Protein AF-A0A9P5N340-F1 (afdb_monomer_lite)

Structure (mmCIF, N/CA/C/O backbone):
data_AF-A0A9P5N340-F1
#
_entry.id   AF-A0A9P5N340-F1
#
loop_
_atom_site.group_PDB
_atom_site.id
_atom_site.type_symbol
_atom_site.label_atom_id
_atom_site.label_alt_id
_atom_site.label_comp_id
_atom_site.label_asym_id
_atom_site.label_entity_id
_atom_site.label_seq_id
_atom_site.pdbx_PDB_i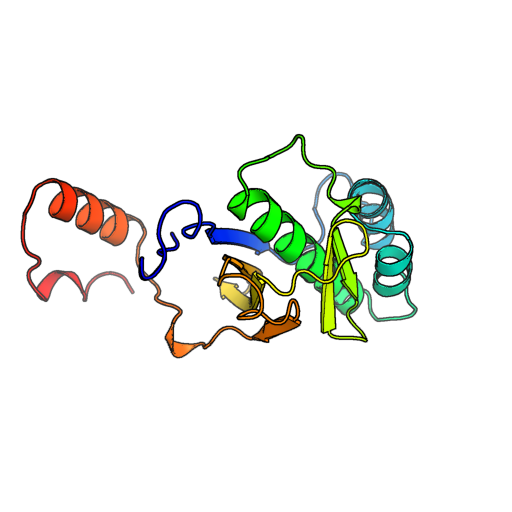ns_code
_atom_site.Cartn_x
_atom_site.Cartn_y
_atom_site.Cartn_z
_atom_site.occupancy
_atom_site.B_iso_or_equiv
_atom_site.auth_seq_id
_atom_site.auth_comp_id
_atom_site.auth_asym_id
_atom_site.auth_atom_id
_atom_site.pdbx_PDB_model_num
ATOM 1 N N . MET A 1 1 ? -8.225 0.729 12.979 1.00 54.75 1 MET A N 1
ATOM 2 C CA . MET A 1 1 ? -8.257 -0.624 13.582 1.00 54.75 1 MET A CA 1
ATOM 3 C C . MET A 1 1 ? -8.929 -1.534 12.576 1.00 54.75 1 MET A C 1
ATOM 5 O O . MET A 1 1 ? -9.868 -1.071 11.943 1.00 54.75 1 MET A O 1
ATOM 9 N N . ALA A 1 2 ? -8.437 -2.754 12.392 1.00 58.94 2 ALA A N 1
ATOM 10 C CA . ALA A 1 2 ? -9.021 -3.711 11.459 1.00 58.94 2 ALA A CA 1
ATOM 11 C C . ALA A 1 2 ? -9.403 -4.995 12.198 1.00 58.94 2 ALA A C 1
ATOM 13 O O . ALA A 1 2 ? -8.761 -5.346 13.187 1.00 58.94 2 ALA A O 1
ATOM 14 N N . PHE A 1 3 ? -10.467 -5.649 11.739 1.00 58.09 3 PHE A N 1
ATOM 15 C CA . PHE A 1 3 ? -11.040 -6.839 12.358 1.00 58.09 3 PHE A CA 1
ATOM 16 C C . PHE A 1 3 ? -11.310 -7.877 11.273 1.00 58.09 3 PHE A C 1
ATOM 18 O O . PHE A 1 3 ? -11.870 -7.534 10.234 1.00 58.09 3 PHE A O 1
ATOM 25 N N . ALA A 1 4 ? -10.925 -9.129 11.519 1.00 62.91 4 ALA A N 1
ATOM 26 C CA . ALA A 1 4 ? -11.268 -10.245 10.645 1.00 62.91 4 ALA A CA 1
ATOM 27 C C . ALA A 1 4 ? -12.598 -10.862 11.105 1.00 62.91 4 ALA A C 1
ATOM 29 O O . ALA A 1 4 ? -12.850 -10.896 12.313 1.00 62.91 4 ALA A O 1
ATOM 30 N N . PRO A 1 5 ? -13.418 -11.411 10.194 1.00 60.22 5 PRO A N 1
ATOM 31 C CA . PRO A 1 5 ? -14.684 -12.064 10.544 1.00 60.22 5 PRO A CA 1
ATOM 32 C C . PRO A 1 5 ? -14.508 -13.341 11.389 1.00 60.22 5 PRO A C 1
ATOM 34 O O . PRO A 1 5 ? -15.466 -13.822 11.983 1.00 60.22 5 PRO A O 1
ATOM 37 N N . GLY A 1 6 ? -13.282 -13.869 11.493 1.00 57.62 6 GLY A N 1
ATOM 38 C CA . GLY A 1 6 ? -12.947 -15.017 12.340 1.00 57.62 6 GLY A CA 1
ATOM 39 C C . GLY A 1 6 ? -13.451 -16.363 11.835 1.00 57.62 6 GLY A C 1
ATOM 40 O O . GLY A 1 6 ? -13.567 -17.310 12.607 1.00 57.62 6 GLY A O 1
ATOM 41 N N . GLU A 1 7 ? -13.716 -16.446 10.533 1.00 58.88 7 GLU A N 1
ATOM 42 C CA . GLU A 1 7 ? -14.202 -17.643 9.839 1.00 58.88 7 GLU A CA 1
ATOM 43 C C . GLU A 1 7 ? -13.145 -18.752 9.715 1.00 58.88 7 GLU A C 1
ATOM 45 O O . GLU A 1 7 ? -13.475 -19.909 9.454 1.00 58.88 7 GLU A O 1
ATOM 50 N N . HIS A 1 8 ? -11.873 -18.434 9.949 1.00 58.72 8 HIS A N 1
ATOM 51 C CA . HIS A 1 8 ? -10.765 -19.371 9.843 1.00 58.72 8 HIS A CA 1
ATOM 52 C C . HIS A 1 8 ? -9.987 -19.461 11.167 1.00 58.72 8 HIS A C 1
ATOM 54 O O . HIS A 1 8 ? -9.826 -18.474 11.885 1.00 58.72 8 HIS A O 1
ATOM 60 N N . GLY A 1 9 ? -9.493 -20.659 11.500 1.00 47.81 9 GLY A N 1
ATOM 61 C CA . GLY A 1 9 ? -8.674 -20.879 12.697 1.00 47.81 9 GLY A CA 1
ATOM 62 C C . GLY A 1 9 ? -7.314 -20.168 12.608 1.00 47.81 9 GLY A C 1
ATOM 63 O O . GLY A 1 9 ? -6.845 -19.888 11.504 1.00 47.81 9 GLY A O 1
ATOM 64 N N . PRO A 1 10 ? -6.641 -19.876 13.738 1.00 50.47 10 PRO A N 1
ATOM 65 C CA . PRO A 1 10 ? -5.295 -19.306 13.699 1.00 50.47 10 PRO A CA 1
ATOM 66 C C . PRO A 1 10 ? -4.379 -20.190 12.824 1.00 50.47 10 PRO A C 1
ATOM 68 O O . PRO A 1 10 ? -4.403 -21.412 12.982 1.00 50.47 10 PRO A O 1
ATOM 71 N N . PRO A 1 11 ? -3.615 -19.609 11.877 1.00 50.38 11 PRO A N 1
ATOM 72 C CA . PRO A 1 11 ? -3.181 -18.212 11.819 1.00 50.38 11 PRO A CA 1
ATOM 73 C C . PRO A 1 11 ? -4.042 -17.287 10.941 1.00 50.38 11 PRO A C 1
ATOM 75 O O . PRO A 1 11 ? -3.604 -16.190 10.628 1.00 50.38 11 PRO A O 1
ATOM 78 N N . ALA A 1 12 ? -5.253 -17.661 10.541 1.00 52.41 12 ALA A N 1
ATOM 79 C CA . ALA A 1 12 ? -6.037 -16.945 9.531 1.00 52.41 12 ALA A CA 1
ATOM 80 C C . ALA A 1 12 ? -6.716 -15.625 9.986 1.00 52.41 12 ALA A C 1
ATOM 82 O O . ALA A 1 12 ? -7.786 -15.251 9.512 1.00 52.41 12 ALA A O 1
ATOM 83 N N . PHE A 1 13 ? -6.055 -14.888 10.882 1.00 64.94 13 PHE A N 1
ATOM 84 C CA . PHE A 1 13 ? -6.409 -13.532 11.316 1.00 64.94 13 PHE A CA 1
ATOM 85 C C . PHE A 1 13 ? -5.349 -12.501 10.900 1.00 64.94 13 PHE A C 1
ATOM 87 O O . PHE A 1 13 ? -5.245 -11.445 11.526 1.00 64.94 13 PHE A O 1
ATOM 94 N N . LEU A 1 14 ? -4.519 -12.802 9.895 1.00 83.06 14 LEU A N 1
ATOM 95 C CA . LEU A 1 14 ? -3.483 -11.869 9.457 1.00 83.06 14 LEU A CA 1
ATOM 96 C C . LEU A 1 14 ? -4.136 -10.726 8.688 1.00 83.06 14 LEU A C 1
ATOM 98 O O . LEU A 1 14 ? -4.471 -10.851 7.510 1.00 83.06 14 LEU A O 1
ATOM 102 N N . ILE A 1 15 ? -4.326 -9.618 9.394 1.00 88.75 15 ILE A N 1
ATOM 103 C CA . ILE A 1 15 ? -4.732 -8.350 8.819 1.00 88.75 15 ILE A CA 1
ATOM 104 C C . ILE A 1 15 ? -3.671 -7.311 9.131 1.00 88.75 15 ILE A C 1
ATOM 106 O O . ILE A 1 15 ? -3.287 -7.117 10.284 1.00 88.75 15 ILE A O 1
ATOM 110 N N . GLY A 1 16 ? -3.254 -6.592 8.099 1.00 91.88 16 GLY A N 1
ATOM 111 C CA . GLY A 1 16 ? -2.403 -5.426 8.227 1.00 91.88 16 GLY A CA 1
ATOM 112 C C . GLY A 1 16 ? -3.010 -4.239 7.504 1.00 91.88 16 GLY A C 1
ATOM 113 O O . GLY A 1 16 ? -3.664 -4.378 6.473 1.00 91.88 16 GLY A O 1
ATOM 114 N N . VAL A 1 17 ? -2.814 -3.060 8.086 1.00 92.94 17 VAL A N 1
ATOM 115 C CA . VAL A 1 17 ? -3.265 -1.792 7.515 1.00 92.94 17 VAL A CA 1
ATOM 116 C C . VAL A 1 17 ? -2.105 -0.818 7.517 1.00 92.94 17 VAL A C 1
ATOM 118 O O . VAL A 1 17 ? -1.416 -0.662 8.533 1.00 92.94 17 VAL A O 1
ATOM 121 N N . ASP A 1 18 ? -1.930 -0.130 6.398 1.00 95.19 18 ASP A N 1
ATOM 122 C CA . ASP A 1 18 ? -1.017 0.996 6.290 1.00 95.19 18 ASP A CA 1
ATOM 123 C C . ASP A 1 18 ? -1.711 2.226 5.706 1.00 95.19 18 ASP A C 1
ATOM 125 O O . ASP A 1 18 ? -2.628 2.118 4.888 1.00 95.19 18 ASP A O 1
ATOM 129 N N . VAL A 1 19 ? -1.291 3.399 6.180 1.00 94.44 19 VAL A N 1
ATOM 130 C CA . VAL A 1 19 ? -1.808 4.699 5.750 1.00 94.44 19 VAL A CA 1
ATOM 131 C C . VAL A 1 19 ? -0.642 5.660 5.617 1.00 94.44 19 VAL A C 1
ATOM 133 O O . VAL A 1 19 ? 0.084 5.872 6.586 1.00 94.44 19 VAL A O 1
ATOM 136 N N . MET A 1 20 ? -0.519 6.298 4.457 1.00 94.38 20 MET A N 1
ATOM 137 C CA . MET A 1 20 ? 0.510 7.302 4.199 1.00 94.38 20 MET A CA 1
ATOM 138 C C . MET A 1 20 ? -0.088 8.562 3.587 1.00 94.38 20 MET A C 1
ATOM 140 O O . MET A 1 20 ? -0.920 8.490 2.685 1.00 94.38 20 MET A O 1
ATOM 144 N N . LYS A 1 21 ? 0.357 9.729 4.062 1.00 93.81 21 LYS A N 1
ATOM 145 C CA . LYS A 1 21 ? 0.064 11.010 3.411 1.00 93.81 21 LYS A CA 1
ATOM 146 C C . LYS A 1 21 ? 0.839 11.073 2.093 1.00 93.81 21 LYS A C 1
ATOM 148 O O . LYS A 1 21 ? 2.053 10.890 2.097 1.00 93.81 21 LYS A O 1
ATOM 153 N N . VAL A 1 22 ? 0.157 11.374 0.992 1.00 92.06 22 VAL A N 1
ATOM 154 C CA . VAL A 1 22 ? 0.778 11.543 -0.327 1.00 92.06 22 VAL A CA 1
ATOM 155 C C . VAL A 1 22 ? 1.366 12.948 -0.400 1.00 92.06 22 VAL A C 1
ATOM 157 O O . VAL A 1 22 ? 0.682 13.905 -0.758 1.00 92.06 22 VAL A O 1
ATOM 160 N N . HIS A 1 23 ? 2.626 13.095 0.004 1.00 88.75 23 HIS A N 1
ATOM 161 C CA . HIS A 1 23 ? 3.331 14.372 -0.066 1.00 88.75 23 HIS A CA 1
ATOM 162 C C . HIS A 1 23 ? 4.833 14.178 -0.246 1.00 88.75 23 HIS A C 1
ATOM 164 O O . HIS A 1 23 ? 5.384 13.143 0.106 1.00 88.75 23 HIS A O 1
ATOM 170 N N . VAL A 1 24 ? 5.516 15.205 -0.740 1.00 81.00 24 VAL A N 1
ATOM 171 C CA . VAL A 1 24 ? 6.983 15.227 -0.752 1.00 81.00 24 VAL A CA 1
ATOM 172 C C . VAL A 1 24 ? 7.472 15.617 0.642 1.00 81.00 24 VAL A C 1
ATOM 174 O O . VAL A 1 24 ? 7.020 16.648 1.160 1.00 81.00 24 VAL A O 1
ATOM 177 N N . PRO A 1 25 ? 8.355 14.841 1.292 1.00 74.56 25 PRO A N 1
ATOM 178 C CA . PRO A 1 25 ? 8.901 15.219 2.588 1.00 74.56 25 PRO A CA 1
ATOM 179 C C . PRO A 1 25 ? 9.601 16.578 2.532 1.00 74.56 25 PRO A C 1
ATOM 181 O O . PRO A 1 25 ? 10.449 16.820 1.684 1.00 74.56 25 PRO A O 1
ATOM 184 N N . THR A 1 26 ? 9.288 17.465 3.476 1.00 66.94 26 THR A N 1
ATOM 185 C CA . THR A 1 26 ? 9.877 18.815 3.565 1.00 66.94 26 THR A CA 1
ATOM 186 C C . THR A 1 26 ? 11.297 18.838 4.141 1.00 66.94 26 THR A C 1
ATOM 188 O O . THR A 1 26 ? 11.914 19.899 4.210 1.00 66.94 26 THR A O 1
ATOM 191 N N . ARG A 1 27 ? 11.829 17.695 4.593 1.00 61.94 27 ARG A N 1
ATOM 192 C CA . ARG A 1 27 ? 13.189 17.558 5.137 1.00 61.94 27 ARG A CA 1
ATOM 193 C C . ARG A 1 27 ? 13.920 16.416 4.439 1.00 61.94 27 ARG A C 1
ATOM 195 O O . ARG A 1 27 ? 13.457 15.284 4.498 1.00 61.94 27 ARG A O 1
ATOM 202 N N . GLY A 1 28 ? 15.085 16.711 3.862 1.00 56.59 28 GLY A N 1
ATOM 203 C CA . GLY A 1 28 ? 16.014 15.703 3.334 1.00 56.59 28 GLY A CA 1
ATOM 204 C C . GLY A 1 28 ? 15.834 15.324 1.861 1.00 56.59 28 GLY A C 1
ATOM 205 O O . GLY A 1 28 ? 16.642 14.551 1.363 1.00 56.59 28 GLY A O 1
ATOM 206 N N . ALA A 1 29 ? 14.841 15.880 1.165 1.00 59.59 29 ALA A N 1
ATOM 207 C CA . ALA A 1 29 ? 14.699 15.774 -0.284 1.00 59.59 29 ALA A CA 1
ATOM 208 C C . ALA A 1 29 ? 14.516 17.177 -0.875 1.00 59.59 29 ALA A C 1
ATOM 210 O O . ALA A 1 29 ? 13.682 17.945 -0.396 1.00 59.59 29 ALA A O 1
ATOM 211 N N . GLU A 1 30 ? 15.332 17.523 -1.871 1.00 65.12 30 GLU A N 1
ATOM 212 C CA . GLU A 1 30 ? 15.240 18.806 -2.584 1.00 65.12 30 GLU A CA 1
ATOM 213 C C . GLU A 1 30 ? 14.102 18.787 -3.616 1.00 65.12 30 GLU A C 1
ATOM 215 O O . GLU A 1 30 ? 13.479 19.816 -3.872 1.00 65.12 30 GLU A O 1
ATOM 220 N N . ASP A 1 31 ? 13.787 17.600 -4.144 1.00 75.00 31 ASP A N 1
ATOM 221 C CA . ASP A 1 31 ? 12.724 17.335 -5.108 1.00 75.00 31 ASP A CA 1
ATOM 222 C C . ASP A 1 31 ? 12.206 15.880 -5.005 1.00 75.00 31 ASP A C 1
ATOM 224 O O . ASP A 1 31 ? 12.704 15.054 -4.228 1.00 75.00 31 ASP A O 1
ATOM 228 N N . ILE A 1 32 ? 11.165 15.565 -5.784 1.00 78.25 32 ILE A N 1
ATOM 229 C CA . ILE A 1 32 ? 10.542 14.231 -5.832 1.00 78.25 32 ILE A CA 1
ATOM 230 C C . ILE A 1 32 ? 11.529 13.174 -6.332 1.00 78.25 32 ILE A C 1
ATOM 232 O O . ILE A 1 32 ? 11.547 12.061 -5.808 1.00 78.25 32 ILE A O 1
ATOM 236 N N . ALA A 1 33 ? 12.370 13.513 -7.308 1.00 78.69 33 ALA A N 1
ATOM 237 C CA . ALA A 1 33 ? 13.331 12.582 -7.887 1.00 78.69 33 ALA A CA 1
ATOM 238 C C . ALA A 1 33 ? 14.354 12.100 -6.844 1.00 78.69 33 ALA A C 1
ATOM 240 O O . ALA A 1 33 ? 14.595 10.900 -6.723 1.00 78.69 33 ALA A O 1
ATOM 241 N N . SER A 1 34 ? 14.895 13.012 -6.036 1.00 80.56 34 SER A N 1
ATOM 242 C CA . SER A 1 34 ? 15.837 12.721 -4.951 1.00 80.56 34 SER A CA 1
ATOM 243 C C . SER A 1 34 ? 15.204 11.881 -3.836 1.00 80.56 34 SER A C 1
ATOM 245 O O . SER A 1 34 ? 15.817 10.927 -3.336 1.00 80.56 34 SER A O 1
ATOM 247 N N . PHE A 1 35 ? 13.945 12.172 -3.488 1.00 82.31 35 PHE A N 1
ATOM 248 C CA . PHE A 1 35 ? 13.172 11.363 -2.543 1.00 82.31 35 PHE A CA 1
ATOM 249 C C . PHE A 1 35 ? 12.989 9.924 -3.044 1.00 82.31 35 PHE A C 1
ATOM 251 O O . PHE A 1 35 ? 13.325 8.975 -2.331 1.00 82.31 35 PHE A O 1
ATOM 258 N N . LEU A 1 36 ? 12.502 9.764 -4.277 1.00 80.69 36 LEU A N 1
ATOM 259 C CA . LEU A 1 36 ? 12.246 8.458 -4.885 1.00 80.69 36 LEU A CA 1
ATOM 260 C C . LEU A 1 36 ? 13.535 7.667 -5.104 1.00 80.69 36 LEU A C 1
ATOM 262 O O . LEU A 1 36 ? 13.535 6.458 -4.902 1.00 80.69 36 LEU A O 1
ATOM 266 N N . HIS A 1 37 ? 14.638 8.332 -5.445 1.00 80.56 37 HIS A N 1
ATOM 267 C CA . HIS A 1 37 ? 15.947 7.694 -5.517 1.00 80.56 37 HIS A CA 1
ATOM 268 C C . HIS A 1 37 ? 16.367 7.161 -4.141 1.00 80.56 37 HIS A C 1
ATOM 270 O O . HIS A 1 37 ? 16.671 5.987 -3.995 1.00 80.56 37 HIS A O 1
ATOM 276 N N . THR A 1 38 ? 16.334 7.984 -3.095 1.00 79.88 38 THR A N 1
ATOM 277 C CA . THR A 1 38 ? 16.851 7.577 -1.777 1.00 79.88 38 THR A CA 1
ATOM 278 C C . THR A 1 38 ? 15.996 6.493 -1.123 1.00 79.88 38 THR A C 1
ATOM 280 O O . THR A 1 38 ? 16.511 5.496 -0.622 1.00 79.88 38 THR A O 1
ATOM 283 N N . VAL A 1 39 ? 14.680 6.692 -1.106 1.00 76.69 39 VAL A N 1
ATOM 284 C CA . VAL A 1 39 ? 13.756 5.807 -0.392 1.00 76.69 39 VAL A CA 1
ATOM 285 C C . VAL A 1 39 ? 13.355 4.616 -1.258 1.00 76.69 39 VAL A C 1
ATOM 287 O O . VAL A 1 39 ? 13.217 3.500 -0.752 1.00 76.69 39 VAL A O 1
ATOM 290 N N . GLY A 1 40 ? 13.223 4.826 -2.568 1.00 78.06 40 GLY A N 1
ATOM 291 C CA . GLY A 1 40 ? 12.927 3.759 -3.512 1.00 78.06 40 GLY A CA 1
ATOM 292 C C . GLY A 1 40 ? 14.061 2.747 -3.629 1.00 78.06 40 GLY A C 1
ATOM 293 O O . GLY A 1 40 ? 13.779 1.558 -3.716 1.00 78.06 40 GLY A O 1
ATOM 294 N N . GLU A 1 41 ? 15.328 3.165 -3.530 1.00 79.69 41 GLU A N 1
ATOM 295 C CA . GLU A 1 41 ? 16.466 2.232 -3.534 1.00 79.69 41 GLU A CA 1
ATOM 296 C C . GLU A 1 41 ? 16.395 1.178 -2.421 1.00 79.69 41 GLU A C 1
ATOM 298 O O . GLU A 1 41 ? 16.791 0.036 -2.636 1.00 79.69 41 GLU A O 1
ATOM 303 N N . ILE A 1 42 ? 15.852 1.537 -1.255 1.00 79.25 42 ILE A N 1
ATOM 304 C CA . ILE A 1 42 ? 15.787 0.656 -0.080 1.00 79.25 42 ILE A CA 1
ATOM 305 C C . ILE A 1 42 ? 14.523 -0.218 -0.090 1.00 79.25 42 ILE A C 1
ATOM 307 O O . ILE A 1 42 ? 14.500 -1.279 0.528 1.00 79.25 42 ILE A O 1
ATOM 311 N N . THR A 1 43 ? 13.451 0.230 -0.748 1.00 82.19 43 THR A N 1
ATOM 312 C CA . THR A 1 43 ? 12.104 -0.337 -0.546 1.00 82.19 43 THR A CA 1
ATOM 313 C C . THR A 1 43 ? 11.449 -0.904 -1.797 1.00 82.19 43 THR A C 1
ATOM 315 O O . THR A 1 43 ? 10.539 -1.730 -1.680 1.00 82.19 43 THR A O 1
ATOM 318 N N . LEU A 1 44 ? 11.903 -0.508 -2.987 1.00 89.38 44 LEU A N 1
ATOM 319 C CA . LEU A 1 44 ? 11.341 -0.934 -4.266 1.00 89.38 44 LEU A CA 1
ATOM 320 C C . LEU A 1 44 ? 12.234 -1.956 -4.973 1.00 89.38 44 LEU A C 1
ATOM 322 O O . LEU A 1 44 ? 13.461 -1.896 -4.892 1.00 89.38 44 LEU A O 1
ATOM 326 N N . THR A 1 45 ? 11.613 -2.854 -5.734 1.00 89.69 45 THR A N 1
ATOM 327 C CA . THR A 1 45 ? 12.321 -3.722 -6.682 1.00 89.69 45 THR A CA 1
ATOM 328 C C . THR A 1 45 ? 12.766 -2.931 -7.911 1.00 89.69 45 THR A C 1
ATOM 330 O O . THR A 1 45 ? 12.248 -1.852 -8.204 1.00 89.69 45 THR A O 1
ATOM 333 N N . ASP A 1 46 ? 13.690 -3.475 -8.703 1.00 88.00 46 ASP A N 1
ATOM 334 C CA . ASP A 1 46 ? 14.122 -2.826 -9.948 1.00 88.00 46 ASP A CA 1
ATOM 335 C C . ASP A 1 46 ? 12.984 -2.653 -10.968 1.00 88.00 46 ASP A C 1
ATOM 337 O O . ASP A 1 46 ? 13.041 -1.756 -11.816 1.00 88.00 46 ASP A O 1
ATOM 341 N N . ALA A 1 47 ? 11.957 -3.508 -10.927 1.00 88.25 47 ALA A N 1
ATOM 342 C CA . ALA A 1 47 ? 10.772 -3.366 -11.769 1.00 88.25 47 ALA A CA 1
ATOM 343 C C . ALA A 1 47 ? 9.900 -2.195 -11.301 1.00 88.25 47 ALA A C 1
ATOM 345 O O . ALA A 1 47 ? 9.520 -1.342 -12.105 1.00 88.25 47 ALA A O 1
ATOM 346 N N . GLU A 1 48 ? 9.661 -2.099 -9.997 1.00 92.06 48 GLU A N 1
ATOM 347 C CA . GLU A 1 48 ? 8.899 -1.012 -9.383 1.00 92.06 48 GLU A CA 1
ATOM 348 C C . GLU A 1 48 ? 9.599 0.339 -9.539 1.00 92.06 48 GLU A C 1
ATOM 350 O O . GLU A 1 48 ? 8.951 1.327 -9.890 1.00 92.06 48 GLU A O 1
ATOM 355 N N . LYS A 1 49 ? 10.929 0.382 -9.374 1.00 89.31 49 LYS A N 1
ATOM 356 C CA . LYS A 1 49 ? 11.736 1.585 -9.621 1.00 89.31 49 LYS A CA 1
ATOM 357 C C . LYS A 1 49 ? 11.488 2.121 -11.022 1.00 89.31 49 LYS A C 1
ATOM 359 O O . LYS A 1 49 ? 11.213 3.304 -11.154 1.00 89.31 49 LYS A O 1
ATOM 364 N N . ARG A 1 50 ? 11.501 1.264 -12.053 1.00 86.62 50 ARG A N 1
ATOM 365 C CA . ARG A 1 50 ? 11.218 1.656 -13.449 1.00 86.62 50 ARG A CA 1
ATOM 366 C C . ARG A 1 50 ? 9.801 2.195 -13.646 1.00 86.62 50 ARG A C 1
ATOM 368 O O . ARG A 1 50 ? 9.596 3.091 -14.457 1.00 86.62 50 ARG A O 1
ATOM 375 N N . ILE A 1 51 ? 8.820 1.660 -12.923 1.00 83.00 51 ILE A N 1
ATOM 376 C CA . ILE A 1 51 ? 7.422 2.112 -13.001 1.00 83.00 51 ILE A CA 1
ATOM 377 C C . ILE A 1 51 ? 7.242 3.480 -12.329 1.00 83.00 51 ILE A C 1
ATOM 379 O O . ILE A 1 51 ? 6.462 4.317 -12.798 1.00 83.00 51 ILE A O 1
ATOM 383 N N . VAL A 1 52 ? 7.960 3.713 -11.235 1.00 83.38 52 VAL A N 1
ATOM 384 C CA . VAL A 1 52 ? 7.934 4.968 -10.481 1.00 83.38 52 VAL A CA 1
ATOM 385 C C . VAL A 1 52 ? 8.782 6.048 -11.165 1.00 83.38 52 VAL A C 1
ATOM 387 O O . VAL A 1 52 ? 8.366 7.200 -11.192 1.00 83.38 52 VAL A O 1
ATOM 390 N N . SER A 1 53 ? 9.910 5.684 -11.783 1.00 76.50 53 SER A N 1
ATOM 391 C CA . SER A 1 53 ? 10.811 6.589 -12.518 1.00 76.50 53 SER A CA 1
ATOM 392 C C . SER A 1 53 ? 10.486 6.744 -14.007 1.00 76.50 53 SER A C 1
ATOM 394 O O . SER A 1 53 ? 11.228 7.407 -14.731 1.00 76.50 53 SER A O 1
ATOM 396 N N . SER A 1 54 ? 9.398 6.126 -14.481 1.00 70.56 54 SER A N 1
ATOM 397 C CA . SER A 1 54 ? 8.914 6.295 -15.857 1.00 70.56 54 SER A CA 1
ATOM 398 C C . SER A 1 54 ? 8.635 7.767 -16.191 1.00 70.56 54 SER A C 1
ATOM 400 O O . SER A 1 54 ? 8.452 8.581 -15.290 1.00 70.56 54 SER A O 1
ATOM 402 N N . ASP A 1 55 ? 8.569 8.094 -17.486 1.00 78.19 55 ASP A N 1
ATOM 403 C CA . ASP A 1 55 ? 8.307 9.444 -18.017 1.00 78.19 55 ASP A CA 1
ATOM 404 C C . ASP A 1 55 ? 6.831 9.860 -17.797 1.00 78.19 55 ASP A C 1
ATOM 406 O O . ASP A 1 55 ? 6.044 10.061 -18.724 1.00 78.19 55 ASP A O 1
ATOM 410 N N . VAL A 1 56 ? 6.413 9.869 -16.531 1.00 83.75 56 VAL A N 1
ATOM 411 C CA . VAL A 1 56 ? 5.081 10.233 -16.049 1.00 83.75 56 VAL A CA 1
ATOM 412 C C . VAL A 1 56 ? 5.165 11.506 -15.210 1.00 83.75 56 VAL A C 1
ATOM 414 O O . VAL A 1 56 ? 6.216 11.805 -14.644 1.00 83.75 56 VAL A O 1
ATOM 417 N N . PRO A 1 57 ? 4.059 12.258 -15.077 1.00 88.38 57 PRO A N 1
ATOM 418 C CA . PRO A 1 57 ? 4.028 13.427 -14.207 1.00 88.38 57 PRO A CA 1
ATOM 419 C C . PRO A 1 57 ? 4.455 13.093 -12.771 1.00 88.38 57 PRO A C 1
ATOM 421 O O . PRO A 1 57 ? 4.082 12.047 -12.237 1.00 88.38 57 PRO A O 1
ATOM 424 N N . GLU A 1 58 ? 5.184 13.999 -12.116 1.00 86.38 58 GLU A N 1
ATOM 425 C CA . GLU A 1 58 ? 5.746 13.767 -10.776 1.00 86.38 58 GLU A CA 1
ATOM 426 C C . GLU A 1 58 ? 4.690 13.378 -9.732 1.00 86.38 58 GLU A C 1
ATOM 428 O O . GLU A 1 58 ? 4.924 12.515 -8.889 1.00 86.38 58 GLU A O 1
ATOM 433 N N . ASN A 1 59 ? 3.495 13.968 -9.807 1.00 86.50 59 ASN A N 1
ATOM 434 C CA . ASN A 1 59 ? 2.387 13.623 -8.920 1.00 86.50 59 ASN A CA 1
ATOM 435 C C . ASN A 1 59 ? 1.915 12.173 -9.118 1.00 86.50 59 ASN A C 1
ATOM 437 O O . ASN A 1 59 ? 1.506 11.534 -8.157 1.00 86.50 59 ASN A O 1
ATOM 441 N N . VAL A 1 60 ? 1.991 11.646 -10.344 1.00 89.75 60 VAL A N 1
ATOM 442 C CA . VAL A 1 60 ? 1.664 10.247 -10.656 1.00 89.75 60 VAL A CA 1
ATOM 443 C C . VAL A 1 60 ? 2.768 9.318 -10.153 1.00 89.75 60 VAL A C 1
ATOM 445 O O . VAL A 1 60 ? 2.466 8.268 -9.591 1.00 89.75 60 VAL A O 1
ATOM 448 N N . ALA A 1 61 ? 4.037 9.702 -10.317 1.00 89.81 61 ALA A N 1
ATOM 449 C CA . ALA A 1 61 ? 5.172 8.950 -9.782 1.00 89.81 61 ALA A CA 1
ATOM 450 C C . ALA A 1 61 ? 5.099 8.832 -8.250 1.00 89.81 61 ALA A C 1
ATOM 452 O O . ALA A 1 61 ? 5.187 7.731 -7.702 1.00 89.81 61 ALA A O 1
ATOM 453 N N . LEU A 1 62 ? 4.859 9.956 -7.569 1.00 90.25 62 LEU A N 1
ATOM 454 C CA . LEU A 1 62 ? 4.710 10.017 -6.116 1.00 90.25 62 LEU A CA 1
ATOM 455 C C . LEU A 1 62 ? 3.531 9.165 -5.632 1.00 90.25 62 LEU A C 1
ATOM 457 O O . LEU A 1 62 ? 3.640 8.445 -4.640 1.00 90.25 62 LEU A O 1
ATOM 461 N N . ASP A 1 63 ? 2.413 9.214 -6.350 1.00 91.06 63 ASP A N 1
ATOM 462 C CA . ASP A 1 63 ? 1.231 8.438 -6.007 1.00 91.06 63 ASP A CA 1
ATOM 463 C C . ASP A 1 63 ? 1.454 6.923 -6.135 1.00 91.06 63 ASP A C 1
ATOM 465 O O . ASP A 1 63 ? 1.126 6.159 -5.223 1.00 91.06 63 ASP A O 1
ATOM 469 N N . ARG A 1 64 ? 2.090 6.491 -7.232 1.00 92.69 64 ARG A N 1
ATOM 470 C CA . ARG A 1 64 ? 2.487 5.090 -7.448 1.00 92.69 64 ARG A CA 1
ATOM 471 C C . ARG A 1 64 ? 3.436 4.600 -6.365 1.00 92.69 64 ARG A C 1
ATOM 473 O O . ARG A 1 64 ? 3.266 3.486 -5.877 1.00 92.69 64 ARG A O 1
ATOM 480 N N . PHE A 1 65 ? 4.400 5.431 -5.975 1.00 93.00 65 PHE A N 1
ATOM 481 C CA . PHE A 1 65 ? 5.310 5.113 -4.884 1.00 93.00 65 PHE A CA 1
ATOM 482 C C . PHE A 1 65 ? 4.545 4.825 -3.587 1.00 93.00 65 PHE A C 1
ATOM 484 O O . PHE A 1 65 ? 4.725 3.760 -3.002 1.00 93.00 65 PHE A O 1
ATOM 491 N N . TYR A 1 66 ? 3.642 5.717 -3.165 1.00 94.25 66 TYR A N 1
ATOM 492 C CA . TYR A 1 66 ? 2.877 5.511 -1.932 1.00 94.25 66 TYR A CA 1
ATOM 493 C C . TYR A 1 66 ? 1.886 4.344 -2.022 1.00 94.25 66 TYR A C 1
ATOM 495 O O . TYR A 1 66 ? 1.633 3.679 -1.015 1.00 94.25 66 TYR A O 1
ATOM 503 N N . LEU A 1 67 ? 1.343 4.053 -3.208 1.00 94.94 67 LEU A N 1
ATOM 504 C CA . LEU A 1 67 ? 0.556 2.841 -3.439 1.00 94.94 67 LEU A CA 1
ATOM 505 C C . LEU A 1 67 ? 1.390 1.586 -3.163 1.00 94.94 67 LEU A C 1
ATOM 507 O O . LEU A 1 67 ? 1.001 0.779 -2.322 1.00 94.94 67 LEU A O 1
ATOM 511 N N . ILE A 1 68 ? 2.549 1.452 -3.813 1.00 95.25 68 ILE A N 1
ATOM 512 C CA . ILE A 1 68 ? 3.440 0.301 -3.620 1.00 95.25 68 ILE A CA 1
ATOM 513 C C . ILE A 1 68 ? 3.874 0.211 -2.153 1.00 95.25 68 ILE A C 1
ATOM 515 O O . ILE A 1 68 ? 3.747 -0.843 -1.534 1.00 95.25 68 ILE A O 1
ATOM 519 N N . TRP A 1 69 ? 4.314 1.328 -1.571 1.00 94.50 69 TRP A N 1
ATOM 520 C CA . TRP A 1 69 ? 4.753 1.394 -0.180 1.00 94.50 69 TRP A CA 1
ATOM 521 C C . TRP A 1 69 ? 3.695 0.853 0.783 1.00 94.50 69 TRP A C 1
ATOM 523 O O . TRP A 1 69 ? 3.962 -0.060 1.564 1.00 94.50 69 TRP A O 1
ATOM 533 N N . THR A 1 70 ? 2.474 1.388 0.706 1.00 95.75 70 THR A N 1
ATOM 534 C CA . THR A 1 70 ? 1.397 1.003 1.625 1.00 95.75 70 THR A CA 1
ATOM 535 C C . THR A 1 70 ? 0.967 -0.452 1.437 1.00 95.75 70 THR A C 1
ATOM 537 O O . THR A 1 70 ? 0.612 -1.096 2.421 1.00 95.75 70 THR A O 1
ATOM 540 N N . ILE A 1 71 ? 1.044 -1.010 0.221 1.00 96.50 71 ILE A N 1
ATOM 541 C CA . ILE A 1 71 ? 0.830 -2.449 -0.022 1.00 96.50 71 ILE A CA 1
ATOM 542 C C . ILE A 1 71 ? 1.871 -3.282 0.725 1.00 96.50 71 ILE A C 1
ATOM 544 O O . ILE A 1 71 ? 1.509 -4.190 1.481 1.00 96.50 71 ILE A O 1
ATOM 548 N N . LYS A 1 72 ? 3.157 -2.960 0.553 1.00 95.56 72 LYS A N 1
ATOM 549 C CA . LYS A 1 72 ? 4.255 -3.714 1.171 1.00 95.56 72 LYS A CA 1
ATOM 550 C C . LYS A 1 72 ? 4.217 -3.638 2.696 1.00 95.56 72 LYS A C 1
ATOM 552 O O . LYS A 1 72 ? 4.372 -4.655 3.375 1.00 95.56 72 LYS A O 1
ATOM 557 N N . GLU A 1 73 ? 3.951 -2.456 3.242 1.00 95.25 73 GLU A N 1
ATOM 558 C CA . GLU A 1 73 ? 3.808 -2.240 4.684 1.00 95.25 73 GLU A CA 1
ATOM 559 C C . GLU A 1 73 ? 2.575 -2.943 5.255 1.00 95.25 73 GLU A C 1
ATOM 561 O O . GLU A 1 73 ? 2.669 -3.604 6.290 1.00 95.25 73 GLU A O 1
ATOM 566 N N . ALA A 1 74 ? 1.419 -2.853 4.587 1.00 95.06 74 ALA A N 1
ATOM 567 C CA . ALA A 1 74 ? 0.210 -3.534 5.037 1.00 95.06 74 ALA A CA 1
ATOM 568 C C . ALA A 1 74 ? 0.427 -5.053 5.094 1.00 95.06 74 ALA A C 1
ATOM 570 O O . ALA A 1 74 ? 0.114 -5.671 6.110 1.00 95.06 74 ALA A O 1
ATOM 571 N N . TYR A 1 75 ? 1.038 -5.648 4.066 1.00 94.44 75 TYR A N 1
ATOM 572 C CA . TYR A 1 75 ? 1.402 -7.067 4.076 1.00 94.44 75 TYR A CA 1
ATOM 573 C C . TYR A 1 75 ? 2.357 -7.414 5.226 1.00 94.44 75 TYR A C 1
ATOM 575 O O . TYR A 1 75 ? 2.100 -8.329 6.010 1.00 94.44 75 TYR A O 1
ATOM 583 N N . THR A 1 76 ? 3.437 -6.644 5.374 1.00 93.69 76 THR A N 1
ATOM 584 C CA . THR A 1 76 ? 4.469 -6.873 6.397 1.00 93.69 76 THR A CA 1
ATOM 585 C C . THR A 1 76 ? 3.902 -6.780 7.816 1.00 93.69 76 THR A C 1
ATOM 587 O O . THR A 1 76 ? 4.251 -7.578 8.693 1.00 93.69 76 THR A O 1
ATOM 590 N N . LYS A 1 77 ? 2.979 -5.839 8.042 1.00 92.06 77 LYS A N 1
ATOM 591 C CA . LYS A 1 77 ? 2.226 -5.705 9.295 1.00 92.06 77 LYS A CA 1
ATOM 592 C C . LYS A 1 77 ? 1.304 -6.892 9.534 1.00 92.06 77 LYS A C 1
ATOM 594 O O . LYS A 1 77 ? 1.228 -7.355 10.668 1.00 92.06 77 LYS A O 1
ATOM 599 N N . ALA A 1 78 ? 0.645 -7.396 8.491 1.00 91.25 78 ALA A N 1
ATOM 600 C CA . ALA A 1 78 ? -0.250 -8.541 8.602 1.00 91.25 78 ALA A CA 1
ATOM 601 C C . ALA A 1 78 ? 0.492 -9.800 9.070 1.00 91.25 78 ALA A C 1
ATOM 603 O O . ALA A 1 78 ? 0.001 -10.502 9.947 1.00 91.25 78 ALA A O 1
ATOM 604 N N . ILE A 1 79 ? 1.690 -10.060 8.535 1.00 90.12 79 ILE A N 1
ATOM 605 C CA . ILE A 1 79 ? 2.514 -11.224 8.912 1.00 90.12 79 ILE A CA 1
ATOM 606 C C . ILE A 1 79 ? 3.340 -11.019 10.194 1.00 90.12 79 ILE A C 1
ATOM 608 O O . ILE A 1 79 ? 3.971 -11.959 10.673 1.00 90.12 79 ILE A O 1
ATOM 612 N N . GLY A 1 80 ? 3.354 -9.806 10.758 1.00 86.88 80 GLY A N 1
ATOM 613 C CA . GLY A 1 80 ? 3.971 -9.512 12.055 1.00 86.88 80 GLY A CA 1
ATOM 614 C C . GLY A 1 80 ? 5.504 -9.460 12.075 1.00 86.88 80 GLY A C 1
ATOM 615 O O . GLY A 1 80 ? 6.088 -9.558 13.152 1.00 86.88 80 GLY A O 1
ATOM 616 N N . LEU A 1 81 ? 6.170 -9.303 10.924 1.00 82.56 81 LEU A N 1
ATOM 617 C CA . LEU A 1 81 ? 7.643 -9.311 10.840 1.00 82.56 81 LEU A CA 1
ATOM 618 C C . LEU A 1 81 ? 8.297 -7.932 11.065 1.00 82.56 81 LEU A C 1
ATOM 620 O O . LEU A 1 81 ? 9.479 -7.860 11.404 1.00 82.56 81 LEU A O 1
ATOM 624 N N . GLY A 1 82 ? 7.529 -6.842 10.961 1.00 74.94 82 GLY A N 1
ATOM 625 C CA . GLY A 1 82 ? 7.981 -5.485 11.296 1.00 74.94 82 GLY A CA 1
ATOM 626 C C . GLY A 1 82 ? 9.207 -5.006 10.500 1.00 74.94 82 GLY A C 1
ATOM 627 O O . GLY A 1 82 ? 9.422 -5.414 9.365 1.00 74.94 82 GLY A O 1
ATOM 628 N N . LEU A 1 83 ? 10.024 -4.140 11.118 1.00 73.94 83 LEU A N 1
ATOM 629 C CA . LEU A 1 83 ? 11.156 -3.429 10.487 1.00 73.94 83 LEU A CA 1
ATOM 630 C C . LEU A 1 83 ? 12.300 -4.330 9.981 1.00 73.94 83 LEU A C 1
ATOM 632 O O . LEU A 1 83 ? 13.195 -3.844 9.298 1.00 73.94 83 LEU A O 1
ATOM 636 N N . GLY A 1 84 ? 12.321 -5.611 10.359 1.00 78.50 84 GLY A N 1
ATOM 637 C CA . GLY A 1 84 ? 13.337 -6.568 9.910 1.00 78.50 84 GLY A CA 1
ATOM 638 C C . GLY A 1 84 ? 12.989 -7.261 8.593 1.00 78.50 84 GLY A C 1
ATOM 639 O O . GLY A 1 84 ? 13.787 -8.057 8.100 1.00 78.50 84 GLY A O 1
ATOM 640 N N . PHE A 1 85 ? 11.796 -7.012 8.050 1.00 85.75 85 PHE A N 1
ATOM 641 C CA . PHE A 1 85 ? 11.384 -7.585 6.782 1.00 85.75 85 PHE A CA 1
ATOM 642 C C . PHE A 1 85 ? 11.964 -6.789 5.614 1.00 85.75 85 PHE A C 1
ATOM 644 O O . PHE A 1 85 ? 11.848 -5.568 5.547 1.00 85.75 85 PHE A O 1
ATOM 651 N N . ASP A 1 86 ? 12.564 -7.505 4.674 1.00 88.62 86 ASP A N 1
ATOM 652 C CA . ASP A 1 86 ? 13.060 -6.918 3.441 1.00 88.62 86 ASP A CA 1
ATOM 653 C C . ASP A 1 86 ? 11.891 -6.660 2.479 1.00 88.62 86 ASP A C 1
ATOM 655 O O . ASP A 1 86 ? 11.376 -7.582 1.841 1.00 88.62 86 ASP A O 1
ATOM 659 N N . LEU A 1 87 ? 11.466 -5.396 2.384 1.00 90.19 87 LEU A N 1
ATOM 660 C CA . LEU A 1 87 ? 10.364 -4.964 1.519 1.00 90.19 87 LEU A CA 1
ATOM 661 C C . LEU A 1 87 ? 10.634 -5.247 0.031 1.00 90.19 87 LEU A C 1
ATOM 663 O O . LEU A 1 87 ? 9.680 -5.363 -0.738 1.00 90.19 87 LEU A O 1
ATOM 667 N N . SER A 1 88 ? 11.894 -5.417 -0.387 1.00 87.56 88 SER A N 1
ATOM 668 C CA . SER A 1 88 ? 12.228 -5.774 -1.774 1.00 87.56 88 SER A CA 1
ATOM 669 C C . SER A 1 88 ? 11.787 -7.194 -2.157 1.00 87.56 88 SER A C 1
ATOM 671 O O . SER A 1 88 ? 11.670 -7.503 -3.339 1.00 87.56 88 SER A O 1
ATOM 673 N N . ARG A 1 89 ? 11.463 -8.050 -1.177 1.00 91.88 89 ARG A N 1
ATOM 674 C CA . ARG A 1 89 ? 10.897 -9.390 -1.417 1.00 91.88 89 ARG A CA 1
ATOM 675 C C . ARG A 1 89 ? 9.455 -9.355 -1.901 1.00 91.88 89 ARG A C 1
ATOM 677 O O . ARG A 1 89 ? 8.981 -10.343 -2.457 1.00 91.88 89 ARG A O 1
ATOM 684 N N . ILE A 1 90 ? 8.747 -8.260 -1.639 1.00 95.12 90 ILE A N 1
ATOM 685 C CA . ILE A 1 90 ? 7.388 -8.039 -2.122 1.00 95.12 90 ILE A CA 1
ATOM 686 C C . ILE A 1 90 ? 7.500 -7.219 -3.398 1.00 95.12 90 ILE A C 1
ATOM 688 O O . ILE A 1 90 ? 8.189 -6.202 -3.411 1.00 95.12 90 ILE A O 1
ATOM 692 N N . GLU A 1 91 ? 6.797 -7.626 -4.442 1.00 96.75 91 GLU A N 1
ATOM 693 C CA . GLU A 1 91 ? 6.710 -6.887 -5.694 1.00 96.75 91 GLU A CA 1
ATOM 694 C C . GLU A 1 91 ? 5.245 -6.668 -6.057 1.00 96.75 91 GLU A C 1
ATOM 696 O O . GLU A 1 91 ? 4.456 -7.614 -6.054 1.00 96.75 91 GLU A O 1
ATOM 701 N N . TYR A 1 92 ? 4.879 -5.431 -6.378 1.00 96.94 92 TYR A N 1
ATOM 702 C CA . TYR A 1 92 ? 3.592 -5.110 -6.979 1.00 96.94 92 TYR A CA 1
ATOM 703 C C . TYR A 1 92 ? 3.766 -4.727 -8.451 1.00 96.94 92 TYR A C 1
ATOM 705 O O . TYR A 1 92 ? 4.279 -3.657 -8.787 1.00 96.94 92 TYR A O 1
ATOM 713 N N . ASP A 1 93 ? 3.278 -5.590 -9.342 1.00 94.44 93 ASP A N 1
ATOM 714 C CA . ASP A 1 93 ? 3.182 -5.290 -10.767 1.00 94.44 93 ASP A CA 1
ATOM 715 C C . ASP A 1 93 ? 1.900 -4.493 -11.033 1.00 94.44 93 ASP A C 1
ATOM 717 O O . ASP A 1 93 ? 0.797 -5.044 -11.069 1.00 94.44 93 ASP A O 1
ATOM 721 N N . ILE A 1 94 ? 2.050 -3.182 -11.249 1.00 91.12 94 ILE A N 1
ATOM 722 C CA . ILE A 1 94 ? 0.935 -2.275 -11.566 1.00 91.12 94 ILE A CA 1
ATOM 723 C C . ILE A 1 94 ? 0.238 -2.662 -12.881 1.00 91.12 94 ILE A C 1
ATOM 725 O O . ILE A 1 94 ? -0.968 -2.463 -13.016 1.00 91.12 94 ILE A O 1
ATOM 729 N N . SER A 1 95 ? 0.974 -3.198 -13.858 1.00 90.31 95 SER A N 1
ATOM 730 C CA . SER A 1 95 ? 0.428 -3.520 -15.183 1.00 90.31 95 SER A CA 1
ATOM 731 C C . SER A 1 95 ? -0.386 -4.809 -15.152 1.00 90.31 95 SER A C 1
ATOM 733 O O . SER A 1 95 ? -1.465 -4.870 -15.740 1.00 90.31 95 SER A O 1
ATOM 735 N N . ALA A 1 96 ? 0.120 -5.830 -14.457 1.00 93.25 96 ALA A N 1
ATOM 736 C CA . ALA A 1 96 ? -0.583 -7.096 -14.260 1.00 93.25 96 ALA A CA 1
ATOM 737 C C . ALA A 1 96 ? -1.611 -7.045 -13.116 1.00 93.25 96 ALA A C 1
ATOM 739 O O . ALA A 1 96 ? -2.464 -7.926 -13.022 1.00 93.25 96 ALA A O 1
ATOM 740 N N . ASN A 1 97 ? -1.554 -6.010 -12.272 1.00 95.81 97 ASN A N 1
ATOM 741 C CA . ASN A 1 97 ? -2.327 -5.864 -11.042 1.00 95.81 97 ASN A CA 1
ATOM 742 C C . ASN A 1 97 ? -2.144 -7.049 -10.077 1.00 95.81 97 ASN A C 1
ATOM 744 O O . ASN A 1 97 ? -3.115 -7.607 -9.567 1.00 95.81 97 ASN A O 1
ATOM 748 N N . THR A 1 98 ? -0.897 -7.452 -9.832 1.00 96.12 98 THR A N 1
ATOM 749 C CA . THR A 1 98 ? -0.578 -8.606 -8.977 1.00 96.12 98 THR A CA 1
ATOM 750 C C . THR A 1 98 ? 0.520 -8.291 -7.976 1.00 96.12 98 THR A C 1
ATOM 752 O O . THR A 1 98 ? 1.526 -7.678 -8.324 1.00 96.12 98 THR A O 1
ATOM 755 N N . VAL A 1 99 ? 0.347 -8.773 -6.749 1.00 97.31 99 VAL A N 1
ATOM 756 C CA . VAL A 1 99 ? 1.341 -8.760 -5.678 1.00 97.31 99 VAL A CA 1
ATOM 757 C C . VAL A 1 99 ? 1.992 -10.137 -5.598 1.00 97.31 99 VAL A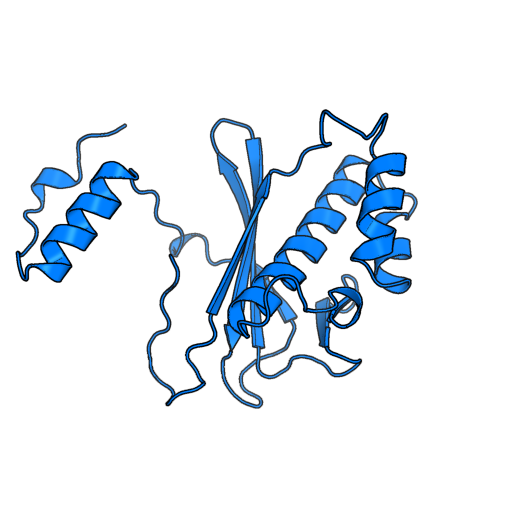 C 1
ATOM 759 O O . VAL A 1 99 ? 1.310 -11.156 -5.449 1.00 97.31 99 VAL A O 1
ATOM 762 N N . ALA A 1 100 ? 3.316 -10.167 -5.674 1.00 96.56 100 ALA A N 1
ATOM 763 C CA . ALA A 1 100 ? 4.133 -11.356 -5.501 1.00 96.56 100 ALA A CA 1
ATOM 764 C C . ALA A 1 100 ? 5.055 -11.209 -4.289 1.00 96.56 100 ALA A C 1
ATOM 766 O O . ALA A 1 100 ? 5.496 -10.112 -3.956 1.00 96.56 100 ALA A O 1
ATOM 767 N N . VAL A 1 101 ? 5.359 -12.327 -3.637 1.00 94.81 101 VAL A N 1
ATOM 768 C CA . VAL A 1 101 ? 6.342 -12.419 -2.556 1.00 94.81 101 VAL A CA 1
ATOM 769 C C . VAL A 1 101 ? 7.345 -13.493 -2.939 1.00 94.81 101 VAL A C 1
ATOM 771 O O . VAL A 1 101 ? 6.954 -14.615 -3.257 1.00 94.81 101 VAL A O 1
ATOM 774 N N . ASP A 1 102 ? 8.628 -13.136 -2.974 1.00 94.50 102 ASP A N 1
ATOM 775 C CA . ASP A 1 102 ? 9.712 -14.003 -3.457 1.00 94.50 102 ASP A CA 1
ATOM 776 C C . ASP A 1 102 ? 9.437 -14.588 -4.859 1.00 94.50 102 ASP A C 1
ATOM 778 O O . ASP A 1 102 ? 9.745 -15.743 -5.152 1.00 94.50 102 ASP A O 1
ATOM 782 N N . GLY A 1 103 ? 8.806 -13.792 -5.730 1.00 93.81 103 GLY A N 1
ATOM 783 C CA . GLY A 1 103 ? 8.449 -14.187 -7.096 1.00 93.81 103 GLY A CA 1
ATOM 784 C C . GLY A 1 103 ? 7.211 -15.085 -7.220 1.00 93.81 103 GLY A C 1
ATOM 785 O O . GLY A 1 103 ? 6.864 -15.482 -8.331 1.00 93.81 103 GLY A O 1
ATOM 786 N N . VAL A 1 104 ? 6.517 -15.394 -6.120 1.00 94.56 104 VAL A N 1
ATOM 787 C CA . VAL A 1 104 ? 5.274 -16.179 -6.126 1.00 94.56 104 VAL A CA 1
ATOM 788 C C . VAL A 1 104 ? 4.085 -15.263 -5.869 1.00 94.56 104 VAL A C 1
ATOM 790 O O . VAL A 1 104 ? 4.081 -14.512 -4.897 1.00 94.56 104 VAL A O 1
ATOM 793 N N . ILE A 1 105 ? 3.053 -15.335 -6.715 1.00 95.69 105 ILE A N 1
ATOM 794 C CA . ILE A 1 105 ? 1.824 -14.555 -6.519 1.00 95.69 105 ILE A CA 1
ATOM 795 C C . ILE A 1 105 ? 1.220 -14.876 -5.152 1.00 95.69 105 ILE A C 1
ATOM 797 O O . ILE A 1 105 ? 0.995 -16.042 -4.817 1.00 95.69 105 ILE A O 1
ATOM 801 N N . ALA A 1 106 ? 0.905 -13.831 -4.387 1.00 94.44 106 ALA A N 1
ATOM 802 C CA . ALA A 1 106 ? 0.289 -13.915 -3.070 1.00 94.44 106 ALA A CA 1
ATOM 803 C C . ALA A 1 106 ? -1.205 -14.290 -3.169 1.00 94.44 106 ALA A C 1
ATOM 805 O O . ALA A 1 106 ? -2.077 -13.577 -2.684 1.00 94.44 106 ALA A O 1
ATOM 806 N N . SER A 1 107 ? -1.513 -15.417 -3.815 1.00 92.81 107 SER A N 1
ATOM 807 C CA . SER A 1 107 ? -2.881 -15.889 -4.093 1.00 92.81 107 SER A CA 1
ATOM 808 C C . SER A 1 107 ? -3.684 -16.281 -2.849 1.00 92.81 107 SER A C 1
ATOM 810 O O . SER A 1 107 ? -4.888 -16.479 -2.931 1.00 92.81 107 SER A O 1
ATOM 812 N N . ASP A 1 108 ? -3.050 -16.312 -1.683 1.00 90.88 108 ASP A N 1
ATOM 813 C CA . ASP A 1 108 ? -3.721 -16.537 -0.400 1.00 90.88 108 ASP A CA 1
ATOM 814 C C . ASP A 1 108 ? -4.153 -15.214 0.265 1.00 90.88 108 ASP A C 1
ATOM 816 O O . ASP A 1 108 ? -4.710 -15.201 1.366 1.00 90.88 108 ASP A O 1
ATOM 820 N N . TRP A 1 109 ? -3.874 -14.090 -0.404 1.00 92.56 109 TRP A N 1
ATOM 821 C CA . TRP A 1 109 ? -4.072 -12.739 0.096 1.00 92.56 109 TRP A CA 1
ATOM 822 C C . TRP A 1 109 ? -5.034 -11.934 -0.773 1.00 92.56 109 TRP A C 1
ATOM 824 O O . TRP A 1 109 ? -5.136 -12.106 -1.995 1.00 92.56 109 TRP A O 1
ATOM 834 N N . GLN A 1 110 ? -5.709 -11.006 -0.104 1.00 92.44 110 GLN A N 1
ATOM 835 C CA . GLN A 1 110 ? -6.512 -9.957 -0.702 1.00 92.44 110 GLN A CA 1
ATOM 836 C C . GLN A 1 110 ? -5.965 -8.594 -0.277 1.00 92.44 110 GLN A C 1
ATOM 838 O O . GLN A 1 110 ? -5.674 -8.370 0.902 1.00 92.44 110 GLN A O 1
ATOM 843 N N . PHE A 1 111 ? -5.826 -7.697 -1.252 1.00 94.94 111 PHE A N 1
ATOM 844 C CA . PHE A 1 111 ? -5.341 -6.339 -1.047 1.00 94.94 111 PHE A CA 1
ATOM 845 C C . PHE A 1 111 ? -6.418 -5.345 -1.461 1.00 94.94 111 PHE A C 1
ATOM 847 O O . PHE A 1 111 ? -6.853 -5.343 -2.612 1.00 94.94 111 PHE A O 1
ATOM 854 N N . GLU A 1 112 ? -6.822 -4.479 -0.538 1.00 94.44 112 GLU A N 1
ATOM 855 C CA . GLU A 1 112 ? -7.763 -3.395 -0.811 1.00 94.44 112 GLU A CA 1
ATOM 856 C C . GLU A 1 112 ? -7.079 -2.046 -0.637 1.00 94.44 112 GLU A C 1
ATOM 858 O O . GLU A 1 112 ? -6.379 -1.831 0.352 1.00 94.44 112 GLU A O 1
ATOM 863 N N . THR A 1 113 ? -7.271 -1.128 -1.586 1.00 94.75 113 THR A N 1
ATOM 864 C CA . THR A 1 113 ? -6.629 0.193 -1.546 1.00 94.75 113 THR A CA 1
ATOM 865 C C . THR A 1 113 ? -7.602 1.315 -1.846 1.00 94.75 113 THR A C 1
ATOM 867 O O . THR A 1 113 ? -8.600 1.149 -2.542 1.00 94.75 113 THR A O 1
ATOM 870 N N . SER A 1 114 ? -7.336 2.495 -1.301 1.00 92.44 114 SER A N 1
ATOM 871 C CA . SER A 1 114 ? -8.098 3.695 -1.629 1.00 92.44 114 SER A CA 1
ATOM 872 C C . SER A 1 114 ? -7.252 4.928 -1.409 1.00 92.44 114 SER A C 1
ATOM 874 O O . SER A 1 114 ? -6.279 4.924 -0.650 1.00 92.44 114 SER A O 1
ATOM 876 N N . GLN A 1 115 ? -7.659 5.992 -2.083 1.00 91.50 115 GLN A N 1
ATOM 877 C CA . GLN A 1 115 ? -7.236 7.330 -1.747 1.00 91.50 115 GLN A CA 1
ATOM 878 C C . GLN A 1 115 ? -8.346 7.990 -0.936 1.00 91.50 115 GLN A C 1
ATOM 880 O O . GLN A 1 115 ? -9.495 8.046 -1.375 1.00 91.50 115 GLN A O 1
ATOM 885 N N . VAL A 1 116 ? -7.999 8.505 0.236 1.00 89.62 116 VAL A N 1
ATOM 886 C CA . VAL A 1 116 ? -8.916 9.286 1.069 1.00 89.62 116 VAL A CA 1
ATOM 887 C C . VAL A 1 116 ? -8.378 10.700 1.221 1.00 89.62 116 VAL A C 1
ATOM 889 O O . VAL A 1 116 ? -7.167 10.911 1.261 1.00 89.62 116 VAL A O 1
ATOM 892 N N . THR A 1 117 ? -9.279 11.674 1.297 1.00 90.19 117 THR A N 1
ATOM 893 C CA . THR A 1 117 ? -8.920 13.067 1.564 1.00 90.19 117 THR A CA 1
ATOM 894 C C . THR A 1 117 ? -9.323 13.419 2.987 1.00 90.19 117 THR A C 1
ATOM 896 O O . THR A 1 117 ? -10.485 13.260 3.354 1.00 90.19 117 THR A O 1
ATOM 899 N N . VAL A 1 118 ? -8.364 13.897 3.775 1.00 88.50 118 VAL A N 1
ATOM 900 C CA . VAL A 1 118 ? -8.559 14.359 5.156 1.00 88.50 118 VAL A CA 1
ATOM 901 C C . VAL A 1 118 ? -8.076 15.800 5.200 1.00 88.50 118 VAL A C 1
ATOM 903 O O . VAL A 1 118 ? -6.930 16.055 4.850 1.00 88.50 118 VAL A O 1
ATOM 906 N N . ASP A 1 119 ? -8.940 16.745 5.568 1.00 90.00 119 ASP A N 1
ATOM 907 C CA . ASP A 1 119 ? -8.587 18.170 5.687 1.00 90.00 119 ASP A CA 1
ATOM 908 C C . ASP A 1 119 ? -7.900 18.766 4.438 1.00 90.00 119 ASP A C 1
ATOM 910 O O . ASP A 1 119 ? -7.006 19.603 4.527 1.00 90.00 119 ASP A O 1
ATOM 914 N N . GLY A 1 120 ? -8.318 18.323 3.246 1.00 90.88 120 GLY A N 1
ATOM 915 C CA . GLY A 1 120 ? -7.756 18.764 1.961 1.00 90.88 120 GLY A CA 1
ATOM 916 C C . GLY A 1 120 ? -6.464 18.054 1.542 1.00 90.88 120 GLY A C 1
ATOM 917 O O . GLY A 1 120 ? -5.961 18.302 0.451 1.00 90.88 120 GLY A O 1
ATOM 918 N N . GLU A 1 121 ? -5.958 17.138 2.361 1.00 91.88 121 GLU A N 1
ATOM 919 C CA . GLU A 1 121 ? -4.727 16.392 2.123 1.00 91.88 121 GLU A CA 1
ATOM 920 C C . GLU A 1 121 ? -5.035 14.970 1.653 1.00 91.88 121 GLU A C 1
ATOM 922 O O . GLU A 1 121 ? -5.949 14.315 2.159 1.00 91.88 121 GLU A O 1
ATOM 927 N N . ALA A 1 122 ? -4.277 14.480 0.673 1.00 92.56 122 ALA A N 1
ATOM 928 C CA . ALA A 1 122 ? -4.454 13.137 0.133 1.00 92.56 122 ALA A CA 1
ATOM 929 C C . ALA A 1 122 ? -3.694 12.094 0.962 1.00 92.56 122 ALA A C 1
ATOM 931 O O . ALA A 1 122 ? -2.523 12.270 1.298 1.00 92.56 122 ALA A O 1
ATOM 932 N N . TYR A 1 123 ? -4.353 10.973 1.234 1.00 93.44 123 TYR A N 1
ATOM 933 C CA . TYR A 1 123 ? -3.781 9.813 1.901 1.00 93.44 123 TYR A CA 1
ATOM 934 C C . TYR A 1 123 ? -4.032 8.561 1.076 1.00 93.44 123 TYR A C 1
ATOM 936 O O . TYR A 1 123 ? -5.125 8.361 0.546 1.00 93.44 123 TYR A O 1
ATOM 944 N N . ARG A 1 124 ? -3.027 7.693 1.019 1.00 94.62 124 ARG A N 1
ATOM 945 C CA . ARG A 1 124 ? -3.131 6.338 0.493 1.00 94.62 124 ARG A CA 1
ATOM 946 C C . ARG A 1 124 ? -3.369 5.387 1.657 1.00 94.62 124 ARG A C 1
ATOM 948 O O . ARG A 1 124 ? -2.672 5.468 2.666 1.00 94.62 124 ARG A O 1
ATOM 955 N N . VAL A 1 125 ? -4.358 4.516 1.519 1.00 94.00 125 VAL A N 1
ATOM 956 C CA . VAL A 1 125 ? -4.721 3.507 2.517 1.00 94.00 125 VAL A CA 1
ATOM 957 C C . VAL A 1 125 ? -4.682 2.150 1.845 1.00 94.00 125 VAL A C 1
ATOM 959 O O . VAL A 1 125 ? -5.251 2.009 0.762 1.00 94.00 125 VAL A O 1
ATOM 962 N N . THR A 1 126 ? -4.078 1.170 2.513 1.00 95.44 126 THR A N 1
ATOM 963 C CA . THR A 1 126 ? -4.075 -0.224 2.068 1.00 95.44 126 THR A CA 1
ATOM 964 C C . THR A 1 126 ? -4.412 -1.169 3.218 1.00 95.44 126 THR A C 1
ATOM 966 O O . THR A 1 126 ? -3.889 -1.025 4.324 1.00 95.44 126 THR A O 1
ATOM 969 N N . LEU A 1 127 ? -5.285 -2.140 2.948 1.00 93.69 127 LEU A N 1
ATOM 970 C CA . LEU A 1 127 ? -5.588 -3.302 3.781 1.00 93.69 127 LEU A CA 1
ATOM 971 C C . LEU A 1 127 ? -5.028 -4.547 3.091 1.00 93.69 127 LEU A C 1
ATOM 973 O O . LEU A 1 127 ? -5.338 -4.799 1.931 1.00 93.69 127 LEU A O 1
ATOM 977 N N . ALA A 1 128 ? -4.244 -5.333 3.820 1.00 93.44 128 ALA A N 1
ATOM 978 C CA . ALA A 1 128 ? -3.840 -6.673 3.419 1.00 93.44 128 ALA A CA 1
ATOM 979 C C . ALA A 1 128 ? -4.503 -7.682 4.356 1.00 93.44 128 ALA A C 1
ATOM 981 O O . ALA A 1 128 ? -4.354 -7.583 5.577 1.00 93.44 128 ALA A O 1
ATOM 982 N N . GLN A 1 129 ? -5.220 -8.646 3.789 1.00 90.88 129 GLN A N 1
ATOM 983 C CA . GLN A 1 129 ? -5.904 -9.697 4.533 1.00 90.88 129 GLN A CA 1
ATOM 984 C C . GLN A 1 129 ? -5.527 -11.065 3.973 1.00 90.88 129 GLN A C 1
ATOM 986 O O . GLN A 1 129 ? -5.630 -11.307 2.771 1.00 90.88 129 GLN A O 1
ATOM 991 N N . PHE A 1 130 ? -5.133 -11.977 4.857 1.00 89.38 130 PHE A N 1
ATOM 992 C CA . PHE A 1 130 ? -5.045 -13.389 4.513 1.00 89.38 130 PHE A CA 1
ATOM 993 C C . PHE A 1 130 ? -6.453 -13.984 4.447 1.00 89.38 130 PHE A C 1
ATOM 995 O O . PHE A 1 130 ? -7.205 -13.917 5.422 1.00 89.38 130 PHE A O 1
ATOM 1002 N N . VAL A 1 131 ? -6.803 -14.569 3.305 1.00 85.94 131 VAL A N 1
ATOM 1003 C CA . VAL A 1 131 ? -8.135 -15.141 3.038 1.00 85.94 131 VAL A CA 1
ATOM 1004 C C . VAL A 1 131 ? -8.098 -16.662 2.848 1.00 85.94 131 VAL A C 1
ATOM 1006 O O . VAL A 1 131 ? -9.135 -17.283 2.648 1.00 85.94 131 VAL A O 1
ATOM 1009 N N . GLY A 1 132 ? -6.917 -17.279 2.959 1.00 80.19 132 GLY A N 1
ATOM 1010 C CA . GLY A 1 132 ? -6.738 -18.727 2.855 1.00 80.19 132 GLY A CA 1
ATOM 1011 C C . GLY A 1 132 ? -6.340 -19.196 1.458 1.00 80.19 132 GLY A C 1
ATOM 1012 O O . GLY A 1 132 ? -6.521 -18.495 0.460 1.00 80.19 132 GLY A O 1
ATOM 1013 N N . SER A 1 133 ? -5.777 -20.405 1.394 1.00 76.38 133 SER A N 1
ATOM 1014 C CA . SER A 1 133 ? -5.121 -20.877 0.179 1.00 76.38 133 SER A CA 1
ATOM 1015 C C . SER A 1 133 ? -6.069 -21.058 -1.000 1.00 76.38 133 SER A C 1
ATOM 1017 O O . SER A 1 133 ? -7.015 -21.840 -0.929 1.00 76.38 133 SER A O 1
ATOM 1019 N N . GLY A 1 134 ? -5.799 -20.322 -2.082 1.00 69.88 134 GLY A N 1
ATOM 1020 C CA . GLY A 1 134 ? -6.611 -20.310 -3.304 1.00 69.88 134 GLY A CA 1
ATOM 1021 C C . GLY A 1 134 ? -7.924 -19.520 -3.229 1.00 69.88 134 GLY A C 1
ATOM 1022 O O . GLY A 1 134 ? -8.681 -19.537 -4.198 1.00 69.88 134 GLY A O 1
ATOM 1023 N N . TYR A 1 135 ? -8.203 -18.836 -2.116 1.00 75.69 135 TYR A N 1
ATOM 1024 C CA . TYR A 1 135 ? -9.373 -17.956 -1.976 1.00 75.69 135 TYR A CA 1
ATOM 1025 C C . TYR A 1 135 ? -9.060 -16.493 -2.287 1.00 75.69 135 TYR A C 1
ATOM 1027 O O . TYR A 1 135 ? -9.965 -15.711 -2.581 1.00 75.69 135 TYR A O 1
ATOM 1035 N N . GLY A 1 136 ? -7.785 -16.119 -2.226 1.00 79.50 136 GLY A N 1
ATOM 1036 C CA . GLY A 1 136 ? -7.319 -14.820 -2.668 1.00 79.50 136 GLY A CA 1
ATOM 1037 C C . GLY A 1 136 ? -7.020 -14.816 -4.158 1.00 79.50 136 GLY A C 1
ATOM 1038 O O . GLY A 1 136 ? -7.142 -15.806 -4.880 1.00 79.50 136 GLY A O 1
ATOM 1039 N N . THR A 1 137 ? -6.604 -13.651 -4.624 1.00 87.31 137 THR A N 1
ATOM 1040 C CA . THR A 1 137 ? -6.171 -13.464 -6.013 1.00 87.31 137 THR A CA 1
ATOM 1041 C C . THR A 1 137 ? -4.753 -12.919 -6.087 1.00 87.31 137 THR A C 1
ATOM 1043 O O . THR A 1 137 ? -4.153 -12.928 -7.157 1.00 87.31 137 THR A O 1
ATOM 1046 N N . GLY A 1 138 ? -4.217 -12.417 -4.967 1.00 89.69 138 GLY A N 1
ATOM 1047 C CA . GLY A 1 138 ? -3.006 -11.607 -4.969 1.00 89.69 138 GLY A CA 1
ATOM 1048 C C . GLY A 1 138 ? -3.161 -10.312 -5.767 1.00 89.69 138 GLY A C 1
ATOM 1049 O O . GLY A 1 138 ? -2.161 -9.669 -6.052 1.00 89.69 138 GLY A O 1
ATOM 1050 N N . THR A 1 139 ? -4.381 -9.928 -6.157 1.00 93.69 139 THR A N 1
ATOM 1051 C CA . THR A 1 139 ? -4.635 -8.691 -6.900 1.00 93.69 139 THR A CA 1
ATOM 1052 C C . THR A 1 139 ? -5.002 -7.556 -5.960 1.00 93.69 139 THR A C 1
ATOM 1054 O O . THR A 1 139 ? -5.460 -7.780 -4.833 1.00 93.69 139 THR A O 1
ATOM 1057 N N . VAL A 1 140 ? -4.797 -6.330 -6.436 1.00 94.75 140 VAL A N 1
ATOM 1058 C CA . VAL A 1 140 ? -5.179 -5.120 -5.719 1.00 94.75 140 VAL A CA 1
ATOM 1059 C C . VAL A 1 140 ? -6.536 -4.647 -6.227 1.00 94.75 140 VAL A C 1
ATOM 1061 O O . VAL A 1 140 ? -6.733 -4.435 -7.425 1.00 94.75 140 VAL A O 1
ATOM 1064 N N . VAL A 1 141 ? -7.488 -4.476 -5.312 1.00 94.12 141 VAL A N 1
ATOM 1065 C CA . VAL A 1 141 ? -8.836 -3.981 -5.615 1.00 94.12 141 VAL A CA 1
ATOM 1066 C C . VAL A 1 141 ? -9.112 -2.676 -4.863 1.00 94.12 141 VAL A C 1
ATOM 1068 O O . VAL A 1 141 ? -8.483 -2.405 -3.838 1.00 94.12 141 VAL A O 1
ATOM 1071 N N . PRO A 1 142 ? -10.009 -1.807 -5.355 1.00 91.19 142 PRO A N 1
ATOM 1072 C CA . PRO A 1 142 ? -10.405 -0.628 -4.599 1.00 91.19 142 PRO A CA 1
ATOM 1073 C C . PRO A 1 142 ? -11.196 -1.025 -3.344 1.00 91.19 142 PRO A C 1
ATOM 1075 O O . PRO A 1 142 ? -12.008 -1.948 -3.402 1.00 91.19 142 PRO A O 1
ATOM 1078 N N . PHE A 1 143 ? -11.022 -0.292 -2.239 1.00 83.25 143 PHE A N 1
ATOM 1079 C CA . PHE A 1 143 ? -11.900 -0.441 -1.074 1.00 83.25 143 PHE A CA 1
ATOM 1080 C C . PHE A 1 143 ? -13.351 -0.204 -1.471 1.00 83.25 143 PHE A C 1
ATOM 1082 O O . PHE A 1 143 ? -13.680 0.743 -2.197 1.00 83.25 143 PHE A O 1
ATOM 1089 N N . ASN A 1 144 ? -14.246 -0.977 -0.869 1.00 73.50 144 ASN A N 1
ATOM 1090 C CA . ASN A 1 144 ? -15.647 -0.613 -0.876 1.00 73.50 144 ASN A CA 1
ATOM 1091 C C . ASN A 1 144 ? -15.855 0.613 0.031 1.00 73.50 144 ASN A C 1
ATOM 1093 O O . ASN A 1 144 ? -15.763 0.525 1.254 1.00 73.50 144 ASN A O 1
ATOM 1097 N N . GLN A 1 145 ? -16.163 1.773 -0.560 1.00 65.38 145 GLN A N 1
ATOM 1098 C CA . GLN A 1 145 ? -16.348 3.028 0.184 1.00 65.38 145 GLN A CA 1
ATOM 1099 C C . GLN A 1 145 ? -17.423 2.940 1.280 1.00 65.38 145 GLN A C 1
ATOM 1101 O O . GLN A 1 145 ? -17.338 3.666 2.267 1.00 65.38 145 GLN A O 1
ATOM 1106 N N . GLY A 1 146 ? -18.391 2.022 1.161 1.00 66.88 146 GLY A N 1
ATOM 1107 C CA . GLY A 1 146 ? -19.393 1.769 2.201 1.00 66.88 146 GLY A CA 1
ATOM 1108 C C . GLY A 1 146 ? -18.834 1.162 3.496 1.00 66.88 146 GLY A C 1
ATOM 1109 O O . GLY A 1 146 ? -19.548 1.110 4.493 1.00 66.88 146 GLY A O 1
ATOM 1110 N N . GLN A 1 147 ? -17.575 0.711 3.502 1.00 66.19 147 GLN A N 1
ATOM 1111 C CA . GLN A 1 147 ? -16.905 0.126 4.669 1.00 66.19 147 GLN A CA 1
ATOM 1112 C C . GLN A 1 147 ? -16.075 1.145 5.471 1.00 66.19 147 GLN A C 1
ATOM 1114 O O . GLN A 1 147 ? -15.618 0.830 6.570 1.00 66.19 147 GLN A O 1
ATOM 1119 N N . ILE A 1 148 ? -15.877 2.367 4.959 1.00 71.56 148 ILE A N 1
ATOM 1120 C CA . ILE A 1 148 ? -15.103 3.406 5.650 1.00 71.56 148 ILE A CA 1
ATOM 1121 C C . ILE A 1 148 ? -16.025 4.179 6.596 1.00 71.56 148 ILE A C 1
ATOM 1123 O O . ILE A 1 148 ? -16.969 4.841 6.168 1.00 71.56 148 ILE A O 1
ATOM 1127 N N . VAL A 1 149 ? -15.719 4.134 7.894 1.00 75.94 149 VAL A N 1
ATOM 1128 C CA . VAL A 1 149 ? -16.476 4.842 8.933 1.00 75.94 149 VAL A CA 1
ATOM 1129 C C . VAL A 1 149 ? -15.586 5.882 9.603 1.00 75.94 149 VAL A C 1
ATOM 1131 O O . VAL A 1 149 ? -14.531 5.554 10.147 1.00 75.94 149 VAL A O 1
ATOM 1134 N N . TRP A 1 150 ? -16.033 7.138 9.601 1.00 76.06 150 TRP A N 1
ATOM 1135 C CA . TRP A 1 150 ? -15.382 8.223 10.331 1.00 76.06 150 TRP A CA 1
ATOM 1136 C C . TRP A 1 150 ? -15.856 8.239 11.780 1.00 76.06 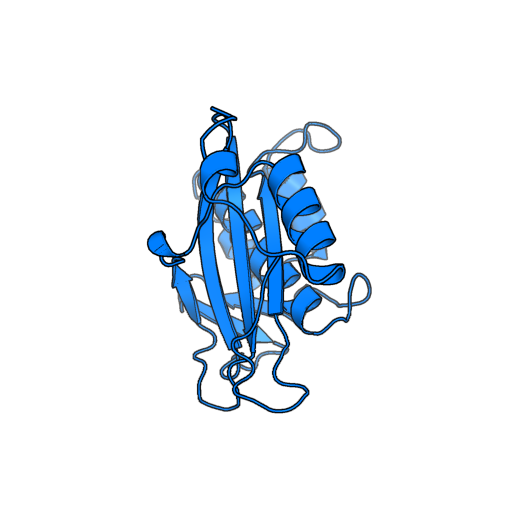150 TRP A C 1
ATOM 1138 O O . TRP A 1 150 ? -17.050 8.160 12.060 1.00 76.06 150 TRP A O 1
ATOM 1148 N N . SER A 1 151 ? -14.913 8.344 12.710 1.00 75.88 151 SER A N 1
ATOM 1149 C CA . SER A 1 151 ? -15.206 8.416 14.137 1.00 75.88 151 SER A CA 1
ATOM 1150 C C . SER A 1 151 ? -14.208 9.337 14.815 1.00 75.88 151 SER A C 1
ATOM 1152 O O . SER A 1 151 ? -13.001 9.183 14.631 1.00 75.88 151 SER A O 1
ATOM 1154 N N . GLY A 1 152 ? -14.697 10.226 15.681 1.00 79.19 152 GLY A N 1
ATOM 1155 C CA . GLY A 1 152 ? -13.828 10.976 16.581 1.00 79.19 152 GLY A CA 1
ATOM 1156 C C . GLY A 1 152 ? -12.986 10.016 17.424 1.00 79.19 152 GLY A C 1
ATOM 1157 O O . GLY A 1 152 ? -13.500 9.018 17.944 1.00 79.19 152 GLY A O 1
ATOM 1158 N N . ALA A 1 153 ? -11.690 10.303 17.571 1.00 78.69 153 ALA A N 1
ATOM 1159 C CA . ALA A 1 153 ? -10.780 9.455 18.344 1.00 78.69 153 ALA A CA 1
ATOM 1160 C C . ALA A 1 153 ? -11.256 9.294 19.799 1.00 78.69 153 ALA A C 1
ATOM 1162 O O . ALA A 1 153 ? -11.184 8.210 20.377 1.00 78.69 153 ALA A O 1
ATOM 1163 N N . SER A 1 154 ? -11.817 10.364 20.371 1.00 82.75 154 SER A N 1
ATOM 1164 C CA . SER A 1 154 ? -12.374 10.370 21.723 1.00 82.75 154 SER A CA 1
ATOM 1165 C C . SER A 1 154 ? -13.590 9.440 21.849 1.00 82.75 154 SER A C 1
ATOM 1167 O O . SER A 1 154 ? -13.651 8.642 22.785 1.00 82.75 154 SER A O 1
ATOM 1169 N N . TYR A 1 155 ? -14.517 9.476 20.883 1.00 81.69 155 TYR A N 1
ATOM 1170 C CA . TYR A 1 155 ? -15.653 8.554 20.814 1.00 81.69 155 TYR A CA 1
ATOM 1171 C C . TYR A 1 155 ? -15.177 7.106 20.692 1.00 81.69 155 TYR A C 1
ATOM 1173 O O . TYR A 1 155 ? -15.621 6.249 21.454 1.00 81.69 155 TYR A O 1
ATOM 1181 N N . PHE A 1 156 ? -14.225 6.843 19.795 1.00 80.06 156 PHE A N 1
ATOM 1182 C CA . PHE A 1 156 ? -13.677 5.507 19.583 1.00 80.06 156 PHE A CA 1
ATOM 1183 C C . PHE A 1 156 ? -13.084 4.917 20.871 1.00 80.06 156 PHE A C 1
ATOM 1185 O O . PHE A 1 156 ? -13.455 3.814 21.276 1.00 80.06 156 PHE A O 1
ATOM 1192 N N . VAL A 1 157 ? -12.214 5.666 21.557 1.00 82.25 157 VAL A N 1
ATOM 1193 C CA . VAL A 1 157 ? -11.582 5.214 22.807 1.00 82.25 157 VAL A CA 1
ATOM 1194 C C . VAL A 1 157 ? -12.627 4.997 23.901 1.00 82.25 157 VAL A C 1
ATOM 1196 O O . VAL A 1 157 ? -12.583 3.985 24.601 1.00 82.25 157 VAL A O 1
ATOM 1199 N N . ARG A 1 158 ? -13.610 5.899 24.033 1.00 84.69 158 ARG A N 1
ATOM 1200 C CA . ARG A 1 158 ? -14.712 5.735 24.995 1.00 84.69 158 ARG A CA 1
ATOM 1201 C C . ARG A 1 158 ? -15.540 4.485 24.699 1.00 84.69 158 ARG A C 1
ATOM 1203 O O . ARG A 1 158 ? -15.823 3.728 25.626 1.00 84.69 158 ARG A O 1
ATOM 1210 N N . LYS A 1 159 ? -15.887 4.243 23.432 1.00 80.19 159 LYS A N 1
ATOM 1211 C CA . LYS A 1 159 ? -16.615 3.048 22.989 1.00 80.19 159 LYS A CA 1
ATOM 1212 C C . LYS A 1 159 ? -15.840 1.773 23.323 1.00 80.19 159 LYS A C 1
ATOM 1214 O O . LYS A 1 159 ? -16.404 0.882 23.952 1.00 80.19 159 LYS A O 1
ATOM 1219 N N . ALA A 1 160 ? -14.549 1.717 22.996 1.00 80.94 160 ALA A N 1
ATOM 1220 C CA . ALA A 1 160 ? -13.696 0.569 23.301 1.00 80.94 160 ALA A CA 1
ATOM 1221 C C . ALA A 1 160 ? -13.585 0.311 24.816 1.00 80.94 160 ALA A C 1
ATOM 1223 O O . ALA A 1 160 ? -13.747 -0.821 25.270 1.00 80.94 160 ALA A O 1
ATOM 1224 N N . LEU A 1 161 ? -13.384 1.362 25.621 1.00 82.38 161 LEU A N 1
ATOM 1225 C CA . LEU A 1 161 ? -13.328 1.258 27.085 1.00 82.38 161 LEU A CA 1
ATOM 1226 C C . LEU A 1 161 ? -14.646 0.765 27.693 1.00 82.38 161 LEU A C 1
ATOM 1228 O O . LEU A 1 161 ? -14.617 0.023 28.672 1.00 82.38 161 LEU A O 1
ATOM 1232 N N . ARG A 1 162 ? -15.794 1.180 27.146 1.00 80.75 162 ARG A N 1
ATOM 1233 C CA . ARG A 1 162 ? -17.116 0.717 27.594 1.00 80.75 162 ARG A CA 1
ATOM 1234 C C . ARG A 1 162 ? -17.354 -0.747 27.225 1.00 80.75 162 ARG A C 1
ATOM 1236 O O . ARG A 1 162 ? -17.784 -1.505 28.088 1.00 80.75 162 ARG A O 1
ATOM 1243 N N . GLN A 1 163 ? -16.987 -1.161 26.010 1.00 81.19 163 GLN A N 1
ATOM 1244 C CA . GLN A 1 163 ? -17.075 -2.560 25.573 1.00 81.19 163 GLN A CA 1
ATOM 1245 C C . GLN A 1 163 ? -16.203 -3.488 26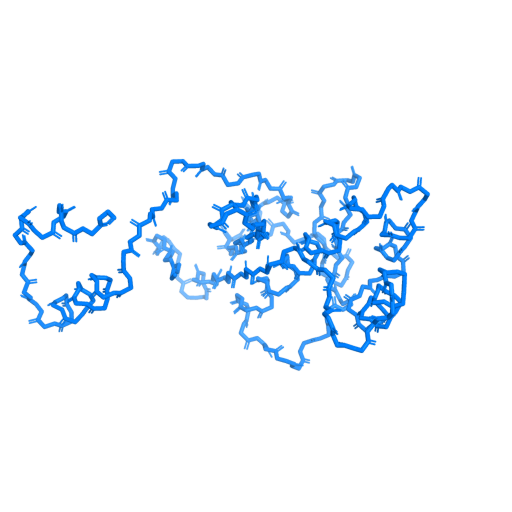.427 1.00 81.19 163 GLN A C 1
ATOM 1247 O O . GLN A 1 163 ? -16.685 -4.514 26.895 1.00 81.19 163 GLN A O 1
ATOM 1252 N N . LEU A 1 164 ? -14.960 -3.092 26.724 1.00 77.38 164 LEU A N 1
ATOM 1253 C CA . LEU A 1 164 ? -14.074 -3.841 27.628 1.00 77.38 164 LEU A CA 1
ATOM 1254 C C . LEU A 1 164 ? -14.631 -3.965 29.055 1.00 77.38 164 LEU A C 1
ATOM 1256 O O . LEU A 1 164 ? -14.283 -4.897 29.773 1.00 77.38 164 LEU A O 1
ATOM 1260 N N . LYS A 1 165 ? -15.489 -3.027 29.472 1.00 84.62 165 LYS A N 1
ATOM 1261 C CA . LYS A 1 165 ? -16.152 -3.019 30.783 1.00 84.62 165 LYS A CA 1
ATOM 1262 C C . LYS A 1 165 ? -17.551 -3.651 30.770 1.00 84.62 165 LYS A C 1
ATOM 1264 O O . LYS A 1 165 ? -18.184 -3.677 31.820 1.00 84.62 165 LYS A O 1
ATOM 1269 N N . GLY A 1 166 ? -18.037 -4.136 29.623 1.00 77.94 166 GLY A N 1
ATOM 1270 C CA . GLY A 1 166 ? -19.367 -4.743 29.491 1.00 77.94 166 GLY A CA 1
ATOM 1271 C C . GLY A 1 166 ? -20.543 -3.761 29.602 1.00 77.94 166 GLY A C 1
ATOM 1272 O O . GLY A 1 166 ? -21.610 -4.153 30.059 1.00 77.94 166 GLY A O 1
ATOM 1273 N N . ILE A 1 167 ? -20.357 -2.489 29.233 1.00 74.12 167 ILE A N 1
ATOM 1274 C CA . ILE A 1 167 ? -21.401 -1.449 29.296 1.00 74.12 167 ILE A CA 1
ATOM 1275 C C . ILE A 1 167 ? -22.006 -1.241 27.892 1.00 74.12 167 ILE A C 1
ATOM 1277 O O . ILE A 1 167 ? -21.263 -0.937 26.956 1.00 74.12 167 ILE A O 1
ATOM 1281 N N . GLU A 1 168 ? -23.332 -1.377 27.746 1.00 60.22 168 GLU A N 1
ATOM 1282 C CA . GLU A 1 168 ? -24.070 -1.122 26.491 1.00 60.22 168 GLU A CA 1
ATOM 1283 C C . GLU A 1 168 ? -24.122 0.375 26.116 1.00 60.22 168 GLU A C 1
ATOM 1285 O O . GLU A 1 168 ? -23.989 1.258 26.965 1.00 60.22 168 GLU A O 1
ATOM 1290 N N . LEU A 1 169 ? -24.257 0.664 24.816 1.00 58.78 169 LEU A N 1
ATOM 1291 C CA . LEU A 1 169 ? -24.255 2.024 24.260 1.00 58.78 169 LEU A CA 1
ATOM 1292 C C . LEU A 1 169 ? -25.679 2.588 24.168 1.00 58.78 169 LEU A C 1
ATOM 1294 O O . LEU A 1 169 ? -26.562 1.913 23.654 1.00 58.78 169 LEU A O 1
ATOM 1298 N N . ASP A 1 170 ? -25.855 3.847 24.578 1.00 55.00 170 ASP A N 1
ATOM 1299 C CA . ASP A 1 170 ? -27.061 4.647 24.321 1.00 55.00 170 ASP A CA 1
ATOM 1300 C C . ASP A 1 170 ? -26.889 5.443 23.010 1.00 55.00 170 ASP A C 1
ATOM 1302 O O . ASP A 1 170 ? -25.837 6.052 22.776 1.00 55.00 170 ASP A O 1
ATOM 1306 N N . ASP A 1 171 ? -27.923 5.483 22.164 1.00 50.56 171 ASP A N 1
ATOM 1307 C CA . ASP A 1 171 ? -27.894 6.066 20.804 1.00 50.56 171 ASP A CA 1
ATOM 1308 C C . ASP A 1 171 ? -27.595 7.582 20.756 1.00 50.56 171 ASP A C 1
ATOM 1310 O O . ASP A 1 171 ? -27.291 8.142 19.696 1.00 50.56 171 ASP A O 1
ATOM 1314 N N . ALA A 1 172 ? -27.646 8.267 21.901 1.00 52.34 172 ALA A N 1
ATOM 1315 C CA . ALA A 1 172 ? -27.485 9.716 22.014 1.00 52.34 172 ALA A CA 1
ATOM 1316 C C . ALA A 1 172 ? -26.047 10.225 21.768 1.00 52.34 172 ALA A C 1
ATOM 1318 O O . ALA A 1 172 ? -25.869 11.383 21.392 1.00 52.34 172 ALA A O 1
ATOM 1319 N N . ASP A 1 173 ? -25.026 9.374 21.921 1.00 50.69 173 ASP A N 1
ATOM 1320 C CA . ASP A 1 173 ? -23.597 9.749 21.828 1.00 50.69 173 ASP A CA 1
ATOM 1321 C C . ASP A 1 173 ? -23.091 9.872 20.365 1.00 50.69 173 ASP A C 1
ATOM 1323 O O . ASP A 1 173 ? -21.916 10.134 20.118 1.00 50.69 173 ASP A O 1
ATOM 1327 N N . THR A 1 174 ? -23.964 9.659 19.372 1.00 52.12 174 THR A N 1
ATOM 1328 C CA . THR A 1 174 ? -23.625 9.625 17.933 1.00 52.12 174 THR A CA 1
ATOM 1329 C C . THR A 1 174 ? -23.681 10.988 17.232 1.00 52.12 174 THR A C 1
ATOM 1331 O O . THR A 1 174 ? -23.314 11.085 16.062 1.00 52.12 174 THR A O 1
ATOM 1334 N N . ARG A 1 175 ? -24.160 12.047 17.905 1.00 43.28 175 ARG A N 1
ATOM 1335 C CA . ARG A 1 175 ? -24.527 13.324 17.252 1.00 43.28 175 ARG A CA 1
ATOM 1336 C C . ARG A 1 175 ? -23.682 14.546 17.607 1.00 43.28 175 ARG A C 1
ATOM 1338 O O . ARG A 1 175 ? -23.903 15.592 16.998 1.00 43.28 175 ARG A O 1
ATOM 1345 N N . SER A 1 176 ? -22.729 14.456 18.529 1.00 41.16 176 S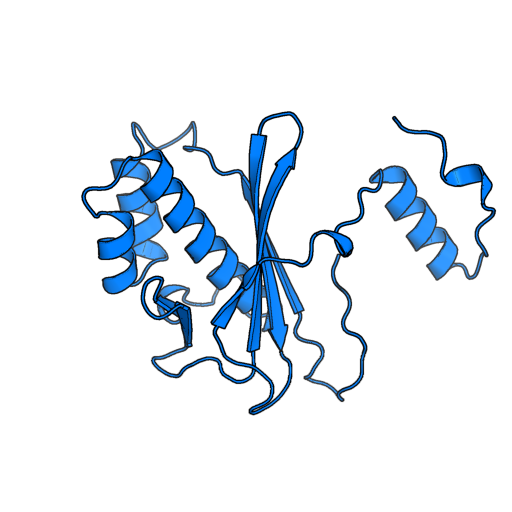ER A N 1
ATOM 1346 C CA . SER A 1 176 ? -21.835 15.577 18.838 1.00 41.16 176 SER A CA 1
ATOM 1347 C C . SER A 1 176 ? -20.414 15.239 18.419 1.00 41.16 176 SER A C 1
ATOM 1349 O O . SER A 1 176 ? -19.742 14.486 19.113 1.00 41.16 176 SER A O 1
ATOM 1351 N N . ASP A 1 177 ? -20.026 15.719 17.244 1.00 41.72 177 ASP A N 1
ATOM 1352 C CA . ASP A 1 177 ? -18.682 16.199 16.889 1.00 41.72 177 ASP A CA 1
ATOM 1353 C C . ASP A 1 177 ? -18.674 16.310 15.356 1.00 41.72 177 ASP A C 1
ATOM 1355 O O . ASP A 1 177 ? -18.275 15.394 14.637 1.00 41.72 177 ASP A O 1
ATOM 1359 N N . LYS A 1 178 ? -19.263 17.413 14.874 1.00 36.94 178 LYS A N 1
ATOM 1360 C CA . LYS A 1 178 ? -19.056 17.932 13.519 1.00 36.94 178 LYS A CA 1
ATOM 1361 C C . LYS A 1 178 ? -17.902 18.918 13.547 1.00 36.94 178 LYS A C 1
ATOM 1363 O O . LYS A 1 178 ? -17.833 19.665 14.549 1.00 36.94 178 LYS A O 1
#

pLDDT: mean 81.72, std 14.11, range [36.94, 97.31]

InterPro domains:
  IPR008278 4'-phosphopantetheinyl transferase domain [PF01648] (15-127)
  IPR037143 4'-phosphopantetheinyl transferase domain superfamily [G3DSA:3.90.470.20] (14-129)
  IPR037143 4'-phosphopantetheinyl transferase domain superfamily [SSF56214] (15-104)
  IPR050559 Phosphopantetheinyl Transferase Superfamily [PTHR12215] (11-126)

Organism: NCBI:txid152965

Radius of gyration: 18.41 Å; chai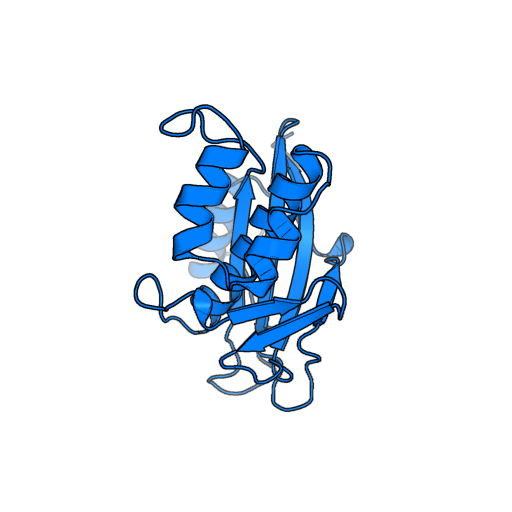ns: 1; bounding box: 45×40×49 Å

Sequence (178 aa):
MAFAPGEHGPPAFLIGVDVMKVHVPTRGAEDIASFLHTVGEITLTDAEKRIVSSDVPENVALDRFYLIWTIKEAYTKAIGLGLGFDLSRIEYDISANTVAVDGVIASDWQFETSQVTVDGEAYRVTLAQFVGSGYGTGTVVPFNQGQIVWSGASYFVRKALRQLKGIELDDADTRSDK

Secondary structure (DSSP, 8-state):
-------S-TTTT-EEEEEEE-S--SSS-SSHHHHHHHHHHHH--HHHHHHHSSSS-HHHHHHHHHHHHHHHHHHHHHHT-GGGS-GGGEEEETTTTEEEETTEE-TTEEEEEEEEEETTEEEEEEEEEE--TTT--SBEEE--GGG-----HHHHHHHHHHHHTTPPPPGGGGS---

Foldseek 3Di:
DDFDPCPDDPPQGQKFKDKDFLDDDPPDDPDLVRVCVVVVVQAEAPQLSCVLPPPDPSSVSSVSVQQLVRQLRRNCSSVPVPPPDRNHQWHQDPVVQAIGGVNHTPQQKEKEWDWDADPNTIMIMIMIGGNGDNPGHRGYYYDDPVPDDDDDPVRVVVVVVCVVVVHDDDPVVPPPDD